Protein AF-V6HUT8-F1 (afdb_monomer_lite)

Radius of gyration: 14.39 Å; chains: 1; bounding box: 24×32×46 Å

pLDDT: mean 88.1, std 13.7, range [45.94, 98.31]

Structure (mmCIF, N/CA/C/O backbone):
data_AF-V6HUT8-F1
#
_entry.id   AF-V6HUT8-F1
#
loop_
_atom_site.group_PDB
_atom_site.id
_atom_site.type_symbol
_atom_site.label_atom_id
_atom_site.label_alt_id
_atom_site.label_comp_id
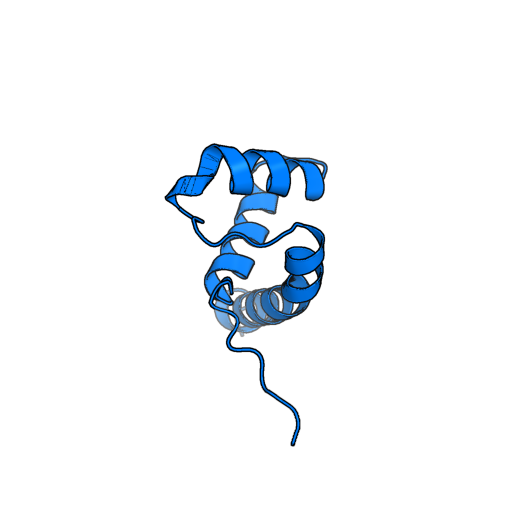_atom_site.label_asym_id
_atom_site.label_entity_id
_atom_site.label_seq_id
_atom_site.pdbx_PDB_ins_code
_atom_site.Cartn_x
_atom_site.Cartn_y
_atom_site.Cartn_z
_atom_site.occupancy
_atom_site.B_iso_or_equiv
_atom_site.auth_seq_id
_atom_site.auth_comp_id
_atom_site.auth_asym_id
_atom_site.auth_atom_id
_atom_site.pdbx_PDB_model_num
ATOM 1 N N . MET A 1 1 ? -5.023 -20.482 26.901 1.00 45.94 1 MET A N 1
ATOM 2 C CA . MET A 1 1 ? -5.915 -20.174 25.757 1.00 45.94 1 MET A CA 1
ATOM 3 C C . MET A 1 1 ? -5.594 -18.784 25.219 1.00 45.94 1 MET A C 1
ATOM 5 O O . MET A 1 1 ? -5.895 -17.799 25.882 1.00 45.94 1 MET A O 1
ATOM 9 N N . VAL A 1 2 ? -4.949 -18.678 24.053 1.00 55.34 2 VAL A N 1
ATOM 10 C CA . VAL A 1 2 ? -4.683 -17.372 23.424 1.00 55.34 2 VAL A CA 1
ATOM 11 C C . VAL A 1 2 ? -5.993 -16.841 22.841 1.00 55.34 2 VAL A C 1
ATOM 13 O O . VAL A 1 2 ? -6.561 -17.424 21.920 1.00 55.34 2 VAL A O 1
ATOM 16 N N . ARG A 1 3 ? -6.501 -15.742 23.401 1.00 60.06 3 ARG A N 1
ATOM 17 C CA . ARG A 1 3 ? -7.749 -15.100 22.972 1.00 60.06 3 ARG A CA 1
ATOM 18 C C . ARG A 1 3 ? -7.523 -14.459 21.596 1.00 60.06 3 ARG A C 1
ATOM 20 O O . ARG A 1 3 ? -6.931 -13.384 21.492 1.00 60.06 3 ARG A O 1
ATOM 27 N N . LYS A 1 4 ? -7.955 -15.127 20.522 1.00 58.97 4 LYS A N 1
ATOM 28 C CA . LYS A 1 4 ? -7.827 -14.621 19.146 1.00 58.97 4 LYS A CA 1
ATOM 29 C C . LYS A 1 4 ? -8.745 -13.399 18.995 1.00 58.97 4 LYS A C 1
ATOM 31 O O . LYS A 1 4 ? -9.966 -13.529 18.967 1.00 58.97 4 LYS A O 1
ATOM 36 N N . ARG A 1 5 ? -8.172 -12.189 18.974 1.00 60.75 5 ARG A N 1
ATOM 37 C CA . ARG A 1 5 ? -8.934 -10.944 18.766 1.00 60.75 5 ARG A CA 1
ATOM 38 C C . ARG A 1 5 ? -9.597 -10.994 17.389 1.00 60.75 5 ARG A C 1
ATOM 40 O O . ARG A 1 5 ? -8.903 -10.980 16.376 1.00 60.75 5 ARG A O 1
ATOM 47 N N . ASN A 1 6 ? -10.925 -10.994 17.358 1.00 57.97 6 ASN A N 1
ATOM 48 C CA . ASN A 1 6 ? -11.708 -10.905 16.130 1.00 57.97 6 ASN A CA 1
ATOM 49 C C . ASN A 1 6 ? -11.653 -9.455 15.599 1.00 57.97 6 ASN A C 1
ATOM 51 O O . ASN A 1 6 ? -12.493 -8.619 15.935 1.00 57.97 6 ASN A O 1
ATOM 55 N N . ARG A 1 7 ? -10.578 -9.093 14.881 1.00 60.34 7 ARG A N 1
ATOM 56 C CA . ARG A 1 7 ? -10.398 -7.735 14.340 1.00 60.34 7 ARG A CA 1
ATOM 57 C C . ARG A 1 7 ? -11.261 -7.564 13.088 1.00 60.34 7 ARG A C 1
ATOM 59 O O . ARG A 1 7 ? -10.866 -7.986 12.011 1.00 60.34 7 ARG A O 1
ATOM 66 N N . LYS A 1 8 ? -12.386 -6.856 13.228 1.00 61.41 8 LYS A N 1
ATOM 67 C CA . LYS A 1 8 ? -13.285 -6.457 12.124 1.00 61.41 8 LYS A CA 1
ATOM 68 C C . LYS A 1 8 ? -12.648 -5.518 11.073 1.00 61.41 8 LYS A C 1
ATOM 70 O O . LYS A 1 8 ? -13.253 -5.285 10.032 1.00 61.41 8 LYS A O 1
ATOM 75 N N . PHE A 1 9 ? -11.453 -4.982 11.335 1.00 62.16 9 PHE A N 1
ATOM 76 C CA . PHE A 1 9 ? -10.746 -4.022 10.477 1.00 62.16 9 PHE A CA 1
ATOM 77 C C . PHE A 1 9 ? -9.519 -4.675 9.835 1.00 62.16 9 PHE A C 1
ATOM 79 O O . PHE A 1 9 ? -8.394 -4.521 10.319 1.00 62.16 9 PHE A O 1
ATOM 86 N N . GLN A 1 10 ? -9.738 -5.452 8.781 1.00 75.19 10 GLN A N 1
ATOM 87 C CA . GLN A 1 10 ? -8.666 -5.948 7.926 1.00 75.19 10 GLN A CA 1
ATOM 88 C C . GLN A 1 10 ? -8.952 -5.502 6.498 1.00 75.19 10 GLN A C 1
ATOM 90 O O . GLN A 1 10 ? -10.050 -5.730 5.999 1.00 75.19 10 GLN A O 1
ATOM 95 N N . LEU A 1 11 ? -7.960 -4.860 5.881 1.00 90.88 11 LEU A N 1
ATOM 96 C CA . LEU A 1 11 ? -7.887 -4.787 4.429 1.00 90.88 11 LEU A CA 1
ATOM 97 C C . LEU A 1 11 ? -7.576 -6.192 3.915 1.00 90.88 11 LEU A C 1
ATOM 99 O O . LEU A 1 11 ? -6.710 -6.882 4.466 1.00 90.88 11 LEU A O 1
ATOM 103 N N . SER A 1 12 ? -8.289 -6.605 2.880 1.00 92.44 12 SER A N 1
ATOM 104 C CA . SER A 1 12 ? -7.974 -7.799 2.110 1.00 92.44 12 SER A CA 1
ATOM 105 C C . SER A 1 12 ? -6.627 -7.647 1.403 1.00 92.44 12 SER A C 1
ATOM 107 O O . SER A 1 12 ? -6.138 -6.541 1.159 1.00 92.44 12 SER A O 1
ATOM 109 N N . LEU A 1 13 ? -6.016 -8.776 1.047 1.00 92.56 13 LEU A N 1
ATOM 110 C CA . LEU A 1 13 ? -4.731 -8.788 0.350 1.00 92.56 13 LEU A CA 1
ATOM 111 C C . LEU A 1 13 ? -4.801 -8.060 -1.004 1.00 92.56 13 LEU A C 1
ATOM 113 O O . LEU A 1 13 ? -3.872 -7.339 -1.358 1.00 92.56 13 LEU A O 1
ATOM 117 N N . SER A 1 14 ? -5.925 -8.192 -1.714 1.00 93.62 14 SER A N 1
ATOM 118 C CA . SER A 1 14 ? -6.207 -7.485 -2.966 1.00 93.62 14 SER A CA 1
ATOM 119 C C . SER A 1 14 ? -6.337 -5.975 -2.775 1.00 93.62 14 SER A C 1
ATOM 121 O O . SER A 1 14 ? -5.806 -5.226 -3.588 1.00 93.62 14 SER A O 1
ATOM 123 N N . GLU A 1 15 ? -6.977 -5.502 -1.701 1.00 95.19 15 GLU A N 1
ATOM 124 C CA . GLU A 1 15 ? -7.039 -4.062 -1.402 1.00 95.19 15 GLU A CA 1
ATOM 125 C C . GLU A 1 15 ? -5.645 -3.498 -1.101 1.00 95.19 15 GLU A C 1
ATOM 127 O O . GLU A 1 15 ? -5.285 -2.443 -1.619 1.00 95.19 15 GLU A O 1
ATOM 132 N N . VAL A 1 16 ? -4.827 -4.214 -0.317 1.00 95.81 16 VAL A N 1
ATOM 133 C CA . VAL A 1 16 ? -3.441 -3.797 -0.040 1.00 95.81 16 VAL A CA 1
ATOM 134 C C . VAL A 1 16 ? -2.630 -3.740 -1.337 1.00 95.81 16 VAL A C 1
ATOM 136 O O . VAL A 1 16 ? -1.956 -2.742 -1.581 1.00 95.81 16 VAL A O 1
ATOM 139 N N . ALA A 1 17 ? -2.727 -4.765 -2.189 1.00 96.62 17 ALA A N 1
ATOM 140 C CA . ALA A 1 17 ? -2.043 -4.789 -3.481 1.00 96.62 17 ALA A CA 1
ATOM 141 C C . ALA A 1 17 ? -2.497 -3.643 -4.396 1.00 96.62 17 ALA A C 1
ATOM 143 O O . ALA A 1 17 ? -1.661 -2.958 -4.979 1.00 96.62 17 ALA A O 1
ATOM 144 N N . THR A 1 18 ? -3.805 -3.383 -4.458 1.00 96.31 18 THR A N 1
ATOM 145 C CA . THR A 1 18 ? -4.383 -2.285 -5.247 1.00 96.31 18 TH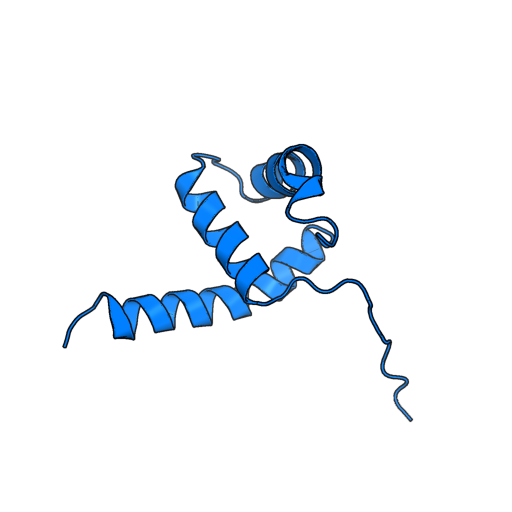R A CA 1
ATOM 146 C C . THR A 1 18 ? -3.829 -0.941 -4.790 1.00 96.31 18 THR A C 1
ATOM 148 O O . THR A 1 18 ? -3.353 -0.165 -5.610 1.00 96.31 18 THR A O 1
ATOM 151 N N . ILE A 1 19 ? -3.802 -0.684 -3.479 1.00 97.06 19 ILE A N 1
ATOM 152 C CA . ILE A 1 19 ? -3.252 0.558 -2.923 1.00 97.06 19 ILE A CA 1
ATOM 153 C C . ILE A 1 19 ? -1.776 0.738 -3.307 1.00 97.06 19 ILE A C 1
ATOM 155 O O . ILE A 1 19 ? -1.382 1.849 -3.665 1.00 97.06 19 ILE A O 1
ATOM 159 N N . VAL A 1 20 ? -0.972 -0.332 -3.248 1.00 96.75 20 VAL A N 1
ATOM 160 C CA . VAL A 1 20 ? 0.452 -0.309 -3.631 1.00 96.75 20 VAL A CA 1
ATOM 161 C C . VAL A 1 20 ? 0.623 -0.033 -5.124 1.00 96.75 20 VAL A C 1
ATOM 163 O O . VAL A 1 20 ? 1.428 0.814 -5.493 1.00 96.75 20 VAL A O 1
ATOM 166 N N . VAL A 1 21 ? -0.141 -0.695 -5.994 1.00 95.75 21 VAL A N 1
ATOM 167 C CA . VAL A 1 21 ? -0.067 -0.456 -7.445 1.00 95.75 21 VAL A CA 1
ATOM 168 C C . VAL A 1 21 ? -0.494 0.974 -7.777 1.00 95.75 21 VAL A C 1
ATOM 170 O O . VAL A 1 21 ? 0.231 1.686 -8.469 1.00 95.75 21 VAL A O 1
ATOM 173 N N . CYS A 1 22 ? -1.616 1.435 -7.222 1.00 96.50 22 CYS A N 1
ATOM 174 C CA . CYS A 1 22 ? -2.100 2.797 -7.429 1.00 96.50 22 CYS A CA 1
ATOM 175 C C . CYS A 1 22 ? -1.096 3.849 -6.943 1.00 96.50 22 CYS A C 1
ATOM 177 O O . CYS A 1 22 ? -0.966 4.884 -7.588 1.00 96.50 22 CYS A O 1
ATOM 179 N N . PHE A 1 23 ? -0.324 3.582 -5.881 1.00 97.25 23 PHE A N 1
ATOM 180 C CA . PHE A 1 23 ? 0.740 4.493 -5.451 1.00 97.25 23 PHE A CA 1
ATOM 181 C C . PHE A 1 23 ? 1.738 4.758 -6.579 1.00 97.25 23 PHE A C 1
ATOM 183 O O . PHE A 1 23 ? 2.001 5.915 -6.905 1.00 97.25 23 PHE A O 1
ATOM 190 N N . HIS A 1 24 ? 2.238 3.696 -7.214 1.00 94.25 24 HIS A N 1
ATOM 191 C CA . HIS A 1 24 ? 3.202 3.806 -8.308 1.00 94.25 24 HIS A CA 1
ATOM 192 C C . HIS A 1 24 ? 2.631 4.528 -9.537 1.00 94.25 24 HIS A C 1
ATOM 194 O O . HIS A 1 24 ? 3.387 5.154 -10.274 1.00 94.25 24 HIS A O 1
ATOM 200 N N . LEU A 1 25 ? 1.309 4.492 -9.727 1.00 94.81 25 LEU A N 1
ATOM 201 C CA . LEU A 1 25 ? 0.614 5.212 -10.800 1.00 94.81 25 LEU A CA 1
ATOM 202 C C . LEU A 1 25 ? 0.264 6.667 -10.435 1.00 94.81 25 LEU A C 1
ATOM 204 O O . LEU A 1 25 ? 0.061 7.493 -11.314 1.00 94.81 25 LEU A O 1
ATOM 208 N N . SER A 1 26 ? 0.196 6.998 -9.145 1.00 92.75 26 SER 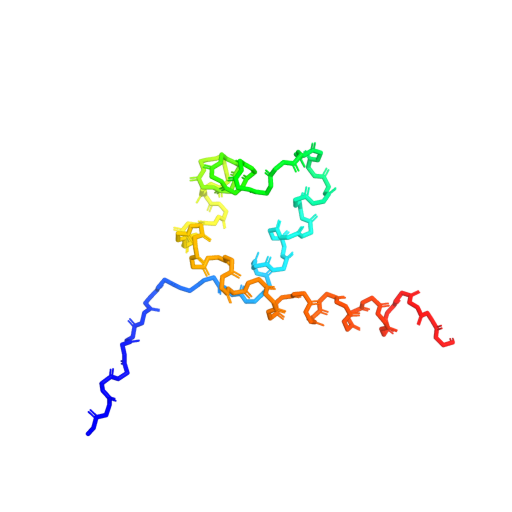A N 1
ATOM 209 C CA . SER A 1 26 ? -0.326 8.278 -8.640 1.00 92.75 26 SER A CA 1
ATOM 210 C C . SER A 1 26 ? 0.675 9.444 -8.633 1.00 92.75 26 SER A C 1
ATOM 212 O O . SER A 1 26 ? 0.335 10.537 -8.186 1.00 92.75 26 SER A O 1
ATOM 214 N N . HIS A 1 27 ? 1.917 9.230 -9.083 1.00 93.69 27 HIS A N 1
ATOM 215 C CA . HIS A 1 27 ? 3.011 10.221 -9.097 1.00 93.69 27 HIS A CA 1
ATOM 216 C C . HIS A 1 27 ? 3.390 10.835 -7.731 1.00 93.69 27 HIS A C 1
ATOM 218 O O . HIS A 1 27 ? 4.190 11.774 -7.666 1.00 93.69 27 HIS A O 1
ATOM 224 N N . TYR A 1 28 ? 2.873 10.311 -6.617 1.00 96.56 28 TYR A N 1
ATOM 225 C CA . TYR A 1 28 ? 3.314 10.722 -5.287 1.00 96.56 28 TYR A CA 1
ATOM 226 C C . TYR A 1 28 ? 4.764 10.294 -5.045 1.00 96.56 28 TYR A C 1
ATOM 228 O O . TYR A 1 28 ? 5.142 9.153 -5.290 1.00 96.56 28 TYR A O 1
ATOM 236 N N . ARG A 1 29 ? 5.569 11.204 -4.487 1.00 96.06 29 ARG A N 1
ATOM 237 C CA . ARG A 1 29 ? 6.959 10.908 -4.099 1.00 96.06 29 ARG A CA 1
ATOM 238 C C . ARG A 1 29 ? 7.041 10.048 -2.837 1.00 96.06 29 ARG A C 1
ATOM 240 O O . ARG A 1 29 ? 7.795 9.089 -2.786 1.00 96.06 29 ARG A O 1
ATOM 247 N N . GLU A 1 30 ? 6.222 10.381 -1.839 1.00 96.88 30 GLU A N 1
ATOM 248 C CA . GLU A 1 30 ? 6.255 9.756 -0.515 1.00 96.88 30 GLU A CA 1
ATOM 249 C C . GLU A 1 30 ? 5.015 8.898 -0.270 1.00 96.88 30 GLU A C 1
ATOM 251 O O . GLU A 1 30 ? 3.887 9.406 -0.238 1.00 96.88 30 GLU A O 1
ATOM 256 N N . PHE A 1 31 ? 5.228 7.607 0.000 1.00 97.12 31 PHE A N 1
ATOM 257 C CA . PHE A 1 31 ? 4.145 6.648 0.228 1.00 97.12 31 PHE A CA 1
ATOM 258 C C . PHE A 1 31 ? 3.240 7.044 1.401 1.00 97.12 31 PHE A C 1
ATOM 260 O O . PHE A 1 31 ? 2.017 6.914 1.341 1.00 97.12 31 PHE A O 1
ATOM 267 N N . LYS A 1 32 ? 3.825 7.586 2.474 1.00 97.44 32 LYS A N 1
ATOM 268 C CA . LYS A 1 32 ? 3.069 8.022 3.653 1.00 97.44 32 LYS A CA 1
ATOM 269 C C . LYS A 1 32 ? 2.069 9.129 3.322 1.00 97.44 32 LYS A C 1
ATOM 271 O O . LYS A 1 32 ? 0.944 9.093 3.819 1.00 97.44 32 LYS A O 1
ATOM 276 N N . ASN A 1 33 ? 2.459 10.085 2.479 1.00 97.81 33 ASN A N 1
ATOM 277 C CA . ASN A 1 33 ? 1.584 11.187 2.081 1.00 97.81 33 ASN A CA 1
ATOM 278 C C . ASN A 1 33 ? 0.458 10.687 1.181 1.00 97.81 33 ASN A C 1
ATOM 280 O O . ASN A 1 33 ? -0.699 11.007 1.440 1.00 97.81 33 ASN A O 1
ATOM 284 N N . TYR A 1 34 ? 0.787 9.840 0.204 1.00 98.31 34 TYR A N 1
ATOM 285 C CA . TYR A 1 34 ? -0.204 9.158 -0.623 1.00 98.31 34 TYR A CA 1
ATOM 286 C C . TYR A 1 34 ? -1.230 8.402 0.230 1.00 98.31 34 TYR A C 1
ATOM 288 O O . TYR A 1 34 ? -2.429 8.628 0.116 1.00 98.31 34 TYR A O 1
ATOM 296 N N . TYR A 1 35 ? -0.780 7.569 1.169 1.00 98.06 35 TYR A N 1
ATOM 297 C CA . TYR A 1 35 ? -1.695 6.773 1.983 1.00 98.06 35 TYR A CA 1
ATOM 298 C C . TYR A 1 35 ? -2.589 7.636 2.887 1.00 98.06 35 TYR A C 1
ATOM 300 O O . TYR A 1 35 ? -3.790 7.398 3.018 1.00 98.06 35 TYR A O 1
ATOM 308 N N . LEU A 1 36 ? -2.020 8.646 3.550 1.00 97.75 36 LEU A N 1
ATOM 309 C CA . LEU A 1 36 ? -2.771 9.467 4.502 1.00 97.75 36 LEU A CA 1
ATOM 310 C C . LEU A 1 36 ? -3.722 10.462 3.835 1.00 97.75 36 LEU A C 1
ATOM 312 O O . LEU A 1 36 ? -4.727 10.815 4.452 1.00 97.75 36 LEU A O 1
ATOM 316 N N . ILE A 1 37 ? -3.395 10.943 2.636 1.00 97.50 37 ILE A N 1
ATOM 317 C CA . ILE A 1 37 ? -4.206 11.920 1.908 1.00 97.50 37 ILE A CA 1
ATOM 318 C C . ILE A 1 37 ? -5.133 11.185 0.948 1.00 97.50 37 ILE A C 1
ATOM 320 O O . ILE A 1 37 ? -6.346 11.241 1.119 1.00 97.50 37 ILE A O 1
ATOM 324 N N . GLU A 1 38 ? -4.575 10.436 0.005 1.00 97.50 38 GLU A N 1
ATOM 325 C CA . GLU A 1 38 ? -5.353 9.821 -1.063 1.00 97.50 38 GLU A CA 1
ATOM 326 C C . GLU A 1 38 ? -6.231 8.694 -0.517 1.00 97.50 38 GLU A C 1
ATOM 328 O O . GLU A 1 38 ? -7.451 8.796 -0.536 1.00 97.50 38 GLU A O 1
ATOM 333 N N . ILE A 1 39 ? -5.641 7.668 0.100 1.00 96.69 39 ILE A N 1
ATOM 334 C CA . ILE A 1 39 ? -6.412 6.495 0.548 1.00 96.69 39 ILE A CA 1
ATOM 335 C C . ILE A 1 39 ? -7.339 6.830 1.718 1.00 96.69 39 ILE A C 1
ATOM 337 O O . ILE A 1 39 ? -8.510 6.457 1.731 1.00 96.69 39 ILE A O 1
ATOM 341 N N . LYS A 1 40 ? -6.822 7.518 2.741 1.00 95.31 40 LYS A N 1
ATOM 342 C CA . LYS A 1 40 ? -7.586 7.746 3.975 1.00 95.31 40 LYS A CA 1
ATOM 343 C C . LYS A 1 40 ? -8.556 8.924 3.921 1.00 95.31 40 LYS A C 1
ATOM 345 O O . LYS A 1 40 ? -9.472 8.939 4.750 1.00 95.31 40 LYS A O 1
ATOM 350 N N . LYS A 1 41 ? -8.351 9.913 3.041 1.00 96.12 41 LYS A N 1
ATOM 351 C CA . LYS A 1 41 ? -9.255 11.071 2.922 1.00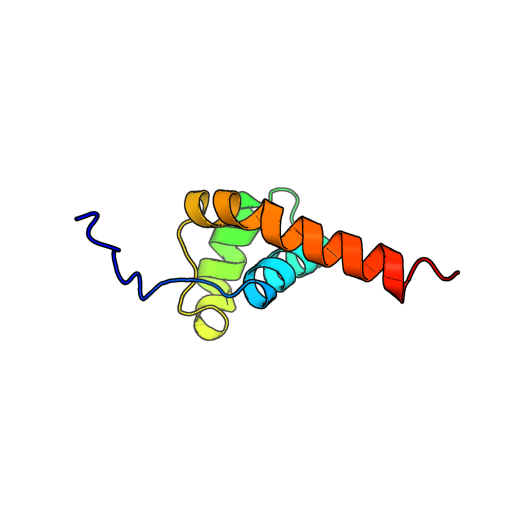 96.12 41 LYS A CA 1
ATOM 352 C C . LYS A 1 41 ? -10.039 11.032 1.618 1.00 96.12 41 LYS A C 1
ATOM 354 O O . LYS A 1 41 ? -11.261 10.983 1.694 1.00 96.12 41 LYS A O 1
ATOM 359 N N . ASN A 1 42 ? -9.358 11.021 0.474 1.00 96.69 42 ASN A N 1
ATOM 360 C CA . ASN A 1 42 ? -10.006 11.171 -0.831 1.00 96.69 42 ASN A CA 1
ATOM 361 C C . ASN A 1 42 ? -10.791 9.910 -1.228 1.00 96.69 42 ASN A C 1
ATOM 363 O O . ASN A 1 42 ? -11.961 10.003 -1.578 1.00 96.69 42 ASN A O 1
ATOM 367 N N . LEU A 1 43 ? -10.196 8.729 -1.054 1.00 95.69 43 LEU A N 1
ATOM 368 C CA . LEU A 1 43 ? -10.770 7.420 -1.400 1.00 95.69 43 LEU A CA 1
ATOM 369 C C . LEU A 1 43 ? -11.344 6.684 -0.181 1.00 95.69 43 LEU A C 1
ATOM 371 O O . LEU A 1 43 ? -11.399 5.453 -0.125 1.00 95.69 43 LEU A O 1
ATOM 375 N N . LYS A 1 44 ? -11.783 7.429 0.840 1.00 94.56 44 LYS A N 1
ATOM 376 C CA . LYS A 1 44 ? -12.334 6.843 2.071 1.00 94.56 44 LYS A CA 1
ATOM 377 C C . LYS A 1 44 ? -13.592 6.006 1.806 1.00 94.56 44 LYS A C 1
ATOM 379 O O . LYS A 1 44 ? -13.842 5.056 2.545 1.00 94.56 44 LYS A O 1
ATOM 384 N N . SER A 1 45 ? -14.389 6.365 0.800 1.00 95.06 45 SER A N 1
ATOM 385 C CA . SER A 1 45 ? -15.569 5.596 0.383 1.00 95.06 45 SER A CA 1
A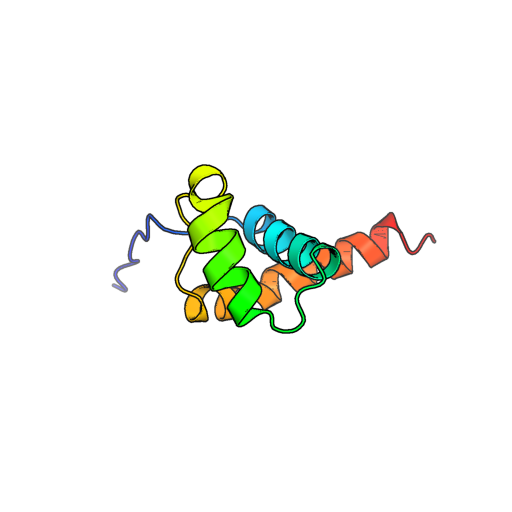TOM 386 C C . SER A 1 45 ? -15.200 4.229 -0.183 1.00 95.06 45 SER A C 1
ATOM 388 O O . SER A 1 45 ? -15.906 3.262 0.091 1.00 95.06 45 SER A O 1
ATOM 390 N N . ASP A 1 46 ? -14.087 4.152 -0.911 1.00 94.62 46 ASP A N 1
ATOM 391 C CA . ASP A 1 46 ? -13.627 2.932 -1.579 1.00 94.62 46 ASP A CA 1
ATOM 392 C C . ASP A 1 46 ? -12.869 2.023 -0.611 1.00 94.62 46 ASP A C 1
ATOM 394 O O . ASP A 1 46 ? -12.985 0.801 -0.664 1.00 94.62 46 ASP A O 1
ATOM 398 N N . PHE A 1 47 ? -12.163 2.626 0.353 1.00 93.69 47 PHE A N 1
ATOM 399 C CA . PHE A 1 47 ? -11.448 1.924 1.417 1.00 93.69 47 PHE A CA 1
ATOM 400 C C . PHE A 1 47 ? -12.000 2.277 2.811 1.00 93.69 47 PHE A C 1
ATOM 402 O O . PHE A 1 47 ? -11.260 2.758 3.680 1.00 93.69 47 PHE A O 1
ATOM 409 N N . PRO A 1 48 ? -13.283 1.986 3.110 1.00 91.38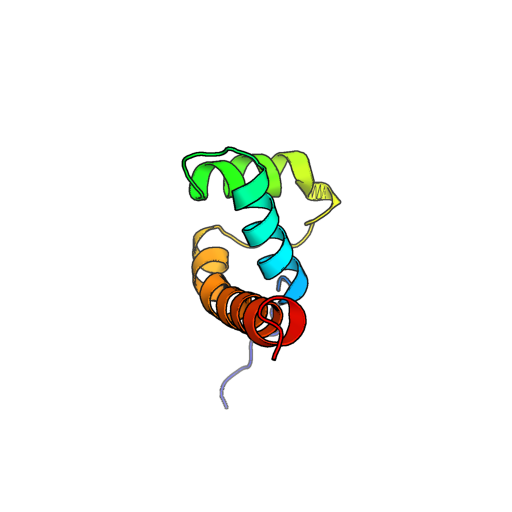 48 PRO A N 1
ATOM 410 C CA . PRO A 1 48 ? -13.925 2.402 4.362 1.00 91.38 48 PRO A CA 1
ATOM 411 C C . PRO A 1 48 ? -13.311 1.730 5.597 1.00 91.38 48 PRO A C 1
ATOM 413 O O . PRO A 1 48 ? -13.474 2.201 6.724 1.00 91.38 48 PRO A O 1
ATOM 416 N N . LYS A 1 49 ? -12.585 0.624 5.394 1.00 92.06 49 LYS A N 1
ATOM 417 C CA . LYS A 1 49 ? -11.884 -0.144 6.431 1.00 92.06 49 LYS A CA 1
ATOM 418 C C . LYS A 1 49 ? -10.363 0.053 6.397 1.00 92.06 49 LYS A C 1
ATOM 420 O O . LYS A 1 49 ? -9.640 -0.766 6.967 1.00 92.06 49 LYS A O 1
ATOM 425 N N . ALA A 1 50 ? -9.872 1.123 5.763 1.00 93.06 50 ALA A N 1
ATOM 426 C CA . ALA A 1 50 ? -8.449 1.444 5.726 1.00 93.06 50 ALA A CA 1
ATOM 427 C C . ALA A 1 50 ? -7.841 1.486 7.138 1.00 93.06 50 ALA A C 1
ATOM 429 O O . ALA A 1 50 ? -8.331 2.157 8.052 1.00 93.06 50 ALA A O 1
ATOM 430 N N . VAL A 1 51 ? -6.741 0.758 7.320 1.00 94.19 51 VAL A N 1
ATOM 431 C CA . VAL A 1 51 ? -6.050 0.639 8.610 1.00 94.19 51 VAL A CA 1
ATOM 432 C C . VAL A 1 51 ? -5.145 1.852 8.875 1.00 94.19 51 VAL A C 1
ATOM 434 O O . VAL A 1 51 ? -5.010 2.763 8.052 1.00 94.19 51 VAL A O 1
ATOM 437 N N . SER A 1 52 ? -4.519 1.923 10.052 1.00 94.19 52 SER A N 1
ATOM 438 C CA . SER A 1 52 ? -3.480 2.931 10.301 1.00 94.19 52 SER A CA 1
ATOM 439 C C . SER A 1 52 ? -2.286 2.730 9.360 1.00 94.19 52 SER A C 1
ATOM 441 O O . SER A 1 52 ? -2.027 1.614 8.922 1.00 94.19 52 SER A O 1
ATOM 443 N N . TYR A 1 53 ? -1.540 3.801 9.079 1.00 96.25 53 TYR A N 1
ATOM 444 C CA . TYR A 1 53 ? -0.362 3.745 8.206 1.00 96.25 53 TYR A CA 1
ATOM 445 C C . TYR A 1 53 ? 0.633 2.657 8.640 1.00 96.25 53 TYR A C 1
ATOM 447 O O . TYR A 1 53 ? 0.987 1.802 7.839 1.00 96.25 53 TYR A O 1
ATOM 455 N N . ASN A 1 54 ? 0.999 2.610 9.925 1.00 95.94 54 ASN A N 1
ATOM 456 C CA . ASN A 1 54 ? 1.929 1.593 10.431 1.00 95.94 54 ASN A CA 1
ATOM 457 C C . ASN A 1 54 ? 1.394 0.173 10.208 1.00 95.94 54 ASN A C 1
ATOM 459 O O . ASN A 1 54 ? 2.124 -0.698 9.747 1.00 95.94 54 ASN A O 1
ATOM 463 N N . ARG A 1 55 ? 0.095 -0.051 10.454 1.00 94.38 55 ARG A N 1
ATOM 464 C CA . ARG A 1 55 ? -0.515 -1.358 10.209 1.00 94.38 55 ARG A CA 1
ATOM 465 C C . ARG A 1 55 ? -0.549 -1.705 8.721 1.00 94.38 55 ARG A C 1
ATOM 467 O O . ARG A 1 55 ? -0.432 -2.875 8.383 1.00 94.38 55 ARG A O 1
ATOM 474 N N . PHE A 1 56 ? -0.722 -0.720 7.843 1.00 95.94 56 PHE A N 1
ATOM 475 C CA . PHE A 1 56 ? -0.631 -0.937 6.404 1.00 95.94 56 PHE A CA 1
ATOM 476 C C . PHE A 1 56 ? 0.785 -1.368 6.008 1.00 95.94 56 PHE A C 1
ATOM 478 O O . PHE A 1 56 ? 0.938 -2.364 5.309 1.00 95.94 56 PHE A O 1
ATOM 485 N N . VAL A 1 57 ? 1.813 -0.678 6.509 1.00 95.69 57 VAL A N 1
ATOM 486 C CA . VAL A 1 57 ? 3.221 -1.017 6.243 1.00 95.69 57 VAL A CA 1
ATOM 487 C C . VAL A 1 57 ? 3.547 -2.442 6.702 1.00 95.69 57 VAL A C 1
ATOM 489 O O . VAL A 1 57 ? 4.215 -3.167 5.978 1.00 95.69 57 VAL A O 1
ATOM 492 N N . GLU A 1 58 ? 3.007 -2.892 7.839 1.00 94.62 58 GLU A N 1
ATOM 493 C CA . GLU A 1 58 ? 3.135 -4.291 8.288 1.00 94.62 58 GLU A CA 1
ATOM 494 C C . GLU A 1 58 ? 2.475 -5.309 7.335 1.00 94.62 58 GLU A C 1
ATOM 496 O O . GLU A 1 58 ? 2.899 -6.460 7.274 1.00 94.62 58 GLU A O 1
ATOM 501 N N . LEU A 1 59 ? 1.412 -4.924 6.620 1.00 93.44 59 LEU A N 1
ATOM 502 C CA . LEU A 1 59 ? 0.689 -5.799 5.684 1.00 93.44 59 LEU A CA 1
ATOM 503 C C . LEU A 1 59 ? 1.303 -5.802 4.278 1.00 93.44 59 LEU A C 1
ATOM 505 O O . LEU A 1 59 ? 1.159 -6.788 3.553 1.00 93.44 59 LEU A O 1
ATOM 509 N N . MET A 1 60 ? 1.980 -4.717 3.903 1.00 94.31 60 MET A N 1
ATOM 510 C CA . MET A 1 60 ? 2.506 -4.469 2.561 1.00 94.31 60 MET A CA 1
ATOM 511 C C . MET A 1 60 ? 3.402 -5.596 2.005 1.00 94.31 60 MET A C 1
ATOM 513 O O . MET A 1 60 ? 3.199 -5.961 0.846 1.00 94.31 60 MET A O 1
ATOM 517 N N . PRO A 1 61 ? 4.320 -6.223 2.776 1.00 94.25 61 PRO A N 1
ATOM 518 C CA . PRO A 1 61 ? 5.183 -7.288 2.254 1.00 94.25 61 PRO A CA 1
ATOM 519 C C . PRO A 1 61 ? 4.416 -8.489 1.684 1.00 94.25 61 PRO A C 1
ATOM 521 O O . PRO A 1 61 ? 4.819 -9.059 0.672 1.00 94.25 61 PRO A O 1
ATOM 524 N N . ASN A 1 62 ? 3.274 -8.841 2.283 1.00 90.75 62 ASN A N 1
ATOM 525 C CA . ASN A 1 62 ? 2.448 -9.947 1.792 1.00 90.75 62 ASN A CA 1
ATOM 526 C C . ASN A 1 62 ? 1.858 -9.633 0.411 1.00 90.75 62 ASN A C 1
ATOM 528 O O . ASN A 1 62 ? 1.783 -10.511 -0.443 1.00 90.75 62 ASN A O 1
ATOM 532 N N . ALA A 1 63 ? 1.457 -8.380 0.183 1.00 93.31 63 ALA A N 1
ATOM 533 C CA . ALA A 1 63 ? 0.928 -7.945 -1.104 1.00 93.31 63 ALA A CA 1
ATOM 534 C C . ALA A 1 63 ? 2.024 -7.879 -2.176 1.00 93.31 63 ALA A C 1
ATOM 536 O O . ALA A 1 63 ? 1.788 -8.297 -3.306 1.00 93.31 63 ALA A O 1
ATOM 537 N N . LEU A 1 64 ? 3.232 -7.429 -1.818 1.00 92.88 64 LEU A N 1
ATOM 538 C CA . LEU A 1 64 ? 4.373 -7.401 -2.739 1.00 92.88 64 LEU A CA 1
ATOM 539 C C . LEU A 1 64 ? 4.722 -8.797 -3.266 1.00 92.88 64 LEU A C 1
ATOM 541 O O . LEU A 1 64 ? 4.992 -8.937 -4.453 1.00 92.88 64 LEU A O 1
ATOM 545 N N . SER A 1 65 ? 4.651 -9.828 -2.419 1.00 90.88 65 SER A N 1
ATOM 546 C CA . SER A 1 65 ? 4.863 -11.220 -2.842 1.00 90.88 65 SER A CA 1
ATOM 547 C C . SER A 1 65 ? 3.853 -11.667 -3.907 1.00 90.88 65 SER A C 1
ATOM 549 O O . SER A 1 65 ? 4.228 -12.277 -4.911 1.00 90.88 65 SER A O 1
ATOM 551 N N . VAL A 1 66 ? 2.576 -11.306 -3.741 1.00 90.38 66 VAL A N 1
ATOM 552 C CA . VAL A 1 66 ? 1.529 -11.606 -4.731 1.00 90.38 66 VAL A CA 1
ATOM 553 C C . VAL A 1 66 ? 1.758 -10.840 -6.029 1.00 90.38 66 VAL A C 1
ATOM 555 O O . VAL A 1 66 ? 1.680 -11.437 -7.099 1.00 90.38 66 VAL A O 1
ATOM 558 N N . ILE A 1 67 ? 2.074 -9.545 -5.948 1.00 92.31 67 ILE A N 1
ATOM 559 C CA . ILE A 1 67 ? 2.353 -8.715 -7.128 1.00 92.31 67 ILE A CA 1
ATOM 560 C C . ILE A 1 67 ? 3.556 -9.277 -7.895 1.00 92.31 67 ILE A C 1
ATOM 562 O O . ILE A 1 67 ? 3.466 -9.483 -9.101 1.00 92.31 67 ILE A O 1
ATOM 566 N N . ALA A 1 68 ? 4.655 -9.587 -7.203 1.00 92.06 68 ALA A N 1
ATOM 567 C CA . ALA A 1 68 ? 5.841 -10.180 -7.813 1.00 92.06 68 ALA A CA 1
ATOM 568 C C . ALA A 1 68 ? 5.513 -11.519 -8.486 1.00 92.06 68 ALA A C 1
ATOM 570 O O . ALA A 1 68 ? 5.844 -11.716 -9.651 1.00 92.06 68 ALA A O 1
ATOM 571 N N . SER A 1 69 ? 4.783 -12.400 -7.796 1.00 90.38 69 SER A N 1
ATOM 572 C CA . SER A 1 69 ? 4.350 -13.686 -8.353 1.00 90.38 69 SER A CA 1
ATOM 573 C C . SER A 1 69 ? 3.473 -13.510 -9.594 1.00 90.38 69 SER A C 1
ATOM 575 O O . SER A 1 69 ? 3.626 -14.248 -10.564 1.00 90.38 69 SER A O 1
ATOM 577 N N . PHE A 1 70 ? 2.564 -12.534 -9.593 1.00 89.56 70 PHE A N 1
ATOM 578 C CA . PHE A 1 70 ? 1.727 -12.230 -10.750 1.00 89.56 70 PHE A CA 1
ATOM 579 C C . PHE A 1 70 ? 2.570 -11.769 -11.944 1.00 89.56 70 PHE A C 1
ATOM 581 O O . PHE A 1 70 ? 2.407 -12.305 -13.039 1.00 89.56 70 PHE A O 1
ATOM 588 N N . LEU A 1 71 ? 3.504 -10.840 -11.726 1.00 88.81 71 LEU A N 1
ATOM 589 C CA . LEU A 1 71 ? 4.399 -10.334 -12.768 1.00 88.81 71 LEU A CA 1
ATOM 590 C C . LEU A 1 71 ? 5.294 -11.445 -13.333 1.00 88.81 71 LEU A C 1
ATOM 592 O O . LEU A 1 71 ? 5.429 -11.561 -14.550 1.00 88.81 71 LEU A O 1
ATOM 596 N N . SER A 1 72 ? 5.850 -12.296 -12.468 1.00 89.88 72 SER A N 1
ATOM 597 C CA . SER A 1 72 ? 6.690 -13.429 -12.867 1.00 89.88 72 SER A CA 1
ATOM 598 C C . SER A 1 72 ? 5.944 -14.500 -13.654 1.00 89.88 72 SER A C 1
ATOM 600 O O . SER A 1 72 ? 6.531 -15.082 -14.553 1.00 89.88 72 SER A O 1
ATOM 602 N N . ASN A 1 73 ? 4.679 -14.777 -13.333 1.00 85.75 73 ASN A N 1
ATOM 603 C CA . ASN A 1 73 ? 3.925 -15.839 -14.008 1.00 85.75 73 ASN A CA 1
ATOM 604 C C . ASN A 1 73 ? 3.130 -15.355 -15.226 1.00 85.75 73 ASN A C 1
ATOM 606 O O . ASN A 1 73 ? 2.829 -16.159 -16.103 1.00 85.75 73 ASN A O 1
ATOM 610 N N . SER A 1 74 ? 2.752 -14.075 -15.267 1.00 80.75 74 SER A N 1
ATOM 611 C CA . SER A 1 74 ? 1.783 -13.562 -16.249 1.00 80.75 74 SER A CA 1
ATOM 612 C C . SER A 1 74 ? 2.388 -12.569 -17.240 1.00 80.75 74 SER A C 1
ATOM 614 O O . SER A 1 74 ? 1.862 -12.421 -18.337 1.00 80.75 74 SER A O 1
ATOM 616 N N . CYS A 1 75 ? 3.463 -11.865 -16.867 1.00 70.88 75 CYS A N 1
ATOM 617 C CA . CYS A 1 75 ? 4.053 -10.800 -17.689 1.00 70.88 75 CYS A CA 1
ATOM 618 C C . CYS A 1 75 ? 5.459 -11.153 -18.182 1.00 70.88 75 CYS A C 1
ATOM 620 O O . CYS A 1 75 ? 5.822 -10.829 -19.309 1.00 70.88 75 CYS A O 1
ATOM 622 N N . LEU A 1 76 ? 6.243 -11.839 -17.351 1.00 66.25 76 LEU A N 1
ATOM 623 C CA . LEU A 1 76 ? 7.506 -12.459 -17.737 1.00 66.25 76 LEU A CA 1
ATOM 624 C C . LEU A 1 76 ? 7.171 -13.816 -18.360 1.00 66.25 76 LEU A C 1
ATOM 626 O O . LEU A 1 76 ? 7.215 -14.844 -17.691 1.00 66.25 76 LEU A O 1
ATOM 630 N N . GLY A 1 77 ? 6.719 -13.793 -19.616 1.00 59.28 77 GLY A N 1
ATOM 631 C CA . GLY A 1 77 ? 6.405 -15.006 -20.367 1.00 59.28 77 GLY A CA 1
ATOM 632 C C . GLY A 1 77 ? 7.539 -16.030 -20.267 1.00 59.28 77 GLY A C 1
ATOM 633 O O . GLY A 1 77 ? 8.716 -15.665 -20.292 1.00 59.28 77 GLY A O 1
ATOM 634 N N . LYS A 1 78 ? 7.173 -17.306 -20.130 1.00 48.47 78 LYS A N 1
ATOM 635 C CA . LYS A 1 78 ? 8.052 -18.377 -20.600 1.00 48.47 78 LYS A CA 1
ATOM 636 C C . LYS A 1 78 ? 8.081 -18.360 -22.120 1.00 48.47 78 LYS A C 1
ATOM 638 O O . LYS A 1 78 ? 6.996 -18.135 -22.702 1.00 48.47 78 LYS A O 1
#

Organism: NCBI:txid1049759

Foldseek 3Di:
DPDPPPDPQDDDLVNLLVLVVVVVVVPDPDSQCCCVPVVVPVVCVVCVSDDDPVVSVVSNVVSVVVVVVCCVDPVVDD

Sequence (78 aa):
MVRKRNRKFQLSLSEVATIVVCFHLSHYREFKNYYLIEIKKNLKSDFPKAVSYNRFVELMPNALSVIASFLSNSCLGK

Secondary structure (DSSP, 8-state):
-------S----HHHHHHHHHHHHHTT-S-HHHHIIIIIIIITTTT-TT---HHHHHHHHHHHHHHHHHHHHHHTS--